Protein AF-A0A8K0KQG8-F1 (afdb_monomer)

Solvent-accessible surface area (backbone atoms only — not comparable to full-atom values): 7311 Å² total; per-residue (Å²): 106,71,71,55,49,72,73,54,78,64,100,44,80,68,47,44,47,34,81,51,83,94,58,44,39,84,64,45,56,73,77,45,51,62,66,57,52,52,52,53,58,73,69,63,74,96,68,76,74,83,41,67,70,57,48,66,75,55,71,54,63,69,56,45,55,54,52,32,52,75,68,75,39,88,83,86,82,89,78,66,69,86,44,89,88,59,57,76,83,70,57,60,87,71,56,96,89,61,85,68,72,51,75,59,91,95,46,73,49,108

Secondary structure (DSSP, 8-state):
-HHHHHHS--SSHHHHT--STTT--TTHHHHS-HHHHHHHHHT---S-TT-HHHHHH-THHHHHHHHHHHTT--------TTSTT--GGGGS-PPTT----EEETTEEE-

Radius of gyration: 18.4 Å; Cα contacts (8 Å, |Δi|>4): 71; chains: 1; bounding box: 34×30×54 Å

Sequence (110 aa):
MLMLMGIIQKPSLRMYFNRKQILETPFFPIVMSEERFALLNKFLHFVDNSDEEFAKRDPKLPDLFQRLVQRRTDAVGTVKITRKGVPNWLKKKLKKGEVVSAKCGKLVAL

Mean predicted aligned error: 10.7 Å

Structure (mmCIF, N/CA/C/O backbone):
data_AF-A0A8K0KQG8-F1
#
_entry.id   AF-A0A8K0KQG8-F1
#
loop_
_atom_site.group_PDB
_atom_site.id
_atom_site.type_symbol
_atom_site.label_atom_id
_atom_site.label_alt_id
_atom_site.label_comp_id
_atom_site.label_asym_id
_atom_site.label_entity_id
_atom_site.label_seq_id
_atom_site.pdbx_PDB_ins_code
_atom_site.Cartn_x
_atom_site.Cartn_y
_atom_site.Cartn_z
_atom_site.occupancy
_atom_site.B_iso_or_equiv
_atom_site.auth_seq_id
_atom_site.auth_comp_id
_atom_site.auth_asym_id
_atom_site.auth_atom_id
_atom_site.pdbx_PDB_model_num
ATOM 1 N N . MET A 1 1 ? -11.238 4.288 1.159 1.00 86.88 1 MET A N 1
ATOM 2 C CA . MET A 1 1 ? -10.601 4.507 2.479 1.00 86.88 1 MET A CA 1
ATOM 3 C C . MET A 1 1 ? -10.181 5.950 2.687 1.00 86.88 1 MET A C 1
ATOM 5 O O . MET A 1 1 ? -10.729 6.552 3.591 1.00 86.88 1 MET A O 1
ATOM 9 N N . LEU A 1 2 ? -9.301 6.524 1.854 1.00 89.69 2 LEU A N 1
ATOM 10 C CA . LEU A 1 2 ? -8.808 7.903 2.031 1.00 89.69 2 LEU A CA 1
ATOM 11 C C . LEU A 1 2 ? -9.930 8.953 2.144 1.00 89.69 2 LEU A C 1
ATOM 13 O O . LEU A 1 2 ? -9.926 9.738 3.082 1.00 89.69 2 LEU A O 1
ATOM 17 N N . MET A 1 3 ? -10.947 8.891 1.276 1.00 91.88 3 MET A N 1
ATOM 18 C CA . MET A 1 3 ? -12.116 9.786 1.357 1.00 91.88 3 MET A CA 1
ATOM 19 C C . MET A 1 3 ? -12.861 9.671 2.696 1.00 91.88 3 MET A C 1
ATOM 21 O O . MET A 1 3 ? -13.240 10.674 3.288 1.00 91.88 3 MET A O 1
ATOM 25 N N . LEU A 1 4 ? -13.028 8.447 3.209 1.00 91.44 4 LEU A N 1
ATOM 26 C CA . LEU A 1 4 ? -13.728 8.205 4.471 1.00 91.44 4 LEU A CA 1
ATOM 27 C C . LEU A 1 4 ? -12.896 8.651 5.682 1.00 91.44 4 LEU A C 1
ATOM 29 O O . LEU A 1 4 ? -13.473 9.132 6.646 1.00 91.44 4 LEU A O 1
ATOM 33 N N . MET A 1 5 ? -11.562 8.543 5.624 1.00 93.19 5 MET A N 1
ATOM 34 C CA . MET A 1 5 ? -10.661 9.114 6.642 1.00 93.19 5 MET A CA 1
ATOM 35 C C . MET A 1 5 ? -10.709 10.648 6.645 1.00 93.19 5 MET A C 1
ATOM 37 O O . MET A 1 5 ? -10.534 11.262 7.687 1.00 93.19 5 MET A O 1
ATOM 41 N N . GLY A 1 6 ? -10.983 11.272 5.494 1.00 92.06 6 GLY A N 1
ATOM 42 C CA . GLY A 1 6 ? -11.217 12.715 5.410 1.00 92.06 6 GLY A CA 1
ATOM 43 C C . GLY A 1 6 ? -12.483 13.164 6.147 1.00 92.06 6 GLY A C 1
ATOM 44 O O . GLY A 1 6 ? -12.494 14.240 6.740 1.00 92.06 6 GLY A O 1
ATOM 45 N N . ILE A 1 7 ? -13.525 12.325 6.144 1.00 94.69 7 ILE A N 1
ATOM 46 C CA . ILE A 1 7 ? -14.802 12.586 6.827 1.00 94.69 7 ILE A CA 1
ATOM 47 C C . ILE A 1 7 ? -14.714 12.214 8.314 1.00 94.69 7 ILE A C 1
ATOM 49 O O . ILE A 1 7 ? -15.101 12.991 9.181 1.00 94.69 7 ILE A O 1
ATOM 53 N N . ILE A 1 8 ? -14.210 11.018 8.617 1.00 91.81 8 ILE A N 1
ATOM 54 C CA . ILE A 1 8 ? -14.103 10.486 9.975 1.00 91.81 8 ILE A CA 1
ATOM 55 C C . ILE A 1 8 ? -12.673 10.695 10.449 1.00 91.81 8 ILE A C 1
ATOM 57 O O . ILE A 1 8 ? -11.820 9.866 10.178 1.00 91.81 8 ILE A O 1
ATOM 61 N N . GLN A 1 9 ? -12.399 11.769 11.178 1.00 93.06 9 GLN A N 1
ATOM 62 C CA . GLN A 1 9 ? -11.044 12.048 11.653 1.00 93.06 9 GLN A CA 1
ATOM 63 C C . GLN A 1 9 ? -10.733 11.256 12.935 1.00 93.06 9 GLN A C 1
ATOM 65 O O . GLN A 1 9 ? -11.442 11.368 13.936 1.00 93.06 9 GLN A O 1
ATOM 70 N N . LYS A 1 10 ? -9.660 10.456 12.927 1.00 92.50 10 LYS A N 1
ATOM 71 C CA . LYS A 1 10 ? -9.121 9.763 14.114 1.00 92.50 10 LYS A CA 1
ATOM 72 C C . LYS A 1 10 ? -7.690 10.239 14.421 1.00 92.50 10 LYS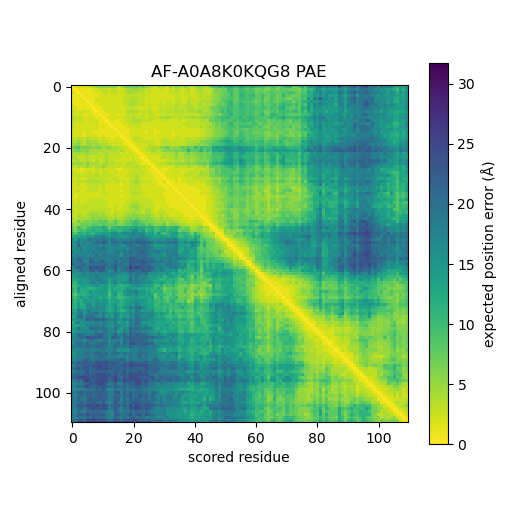 A C 1
ATOM 74 O O . LYS A 1 10 ? -6.929 10.482 13.487 1.00 92.50 10 LYS A O 1
ATOM 79 N N . PRO A 1 11 ? -7.277 10.271 15.706 1.00 92.31 11 PRO A N 1
ATOM 80 C CA . PRO A 1 11 ? -5.957 10.763 16.129 1.00 92.31 11 PRO A CA 1
ATOM 81 C C . PRO A 1 11 ? -4.749 10.041 15.522 1.00 92.31 11 PRO A C 1
ATOM 83 O O . PRO A 1 11 ? -3.657 10.594 15.464 1.00 92.31 11 PRO A O 1
ATOM 86 N N . SER A 1 12 ? -4.905 8.781 15.118 1.00 91.44 12 SER A N 1
ATOM 87 C CA . SER A 1 12 ? -3.826 8.011 14.504 1.00 91.44 12 SER A CA 1
ATOM 88 C C . SER A 1 12 ? -4.370 7.002 13.506 1.00 91.44 12 SER A C 1
ATOM 90 O O . SER A 1 12 ? -5.503 6.532 13.630 1.00 91.44 12 SER A O 1
ATOM 92 N N . LEU A 1 13 ? -3.529 6.614 12.542 1.00 89.75 13 LEU A N 1
ATOM 93 C CA . LEU A 1 13 ? -3.890 5.636 11.517 1.00 89.75 13 LEU A CA 1
ATOM 94 C C . LEU A 1 13 ? -4.368 4.307 12.128 1.00 89.75 13 LEU A C 1
ATOM 96 O O . LEU A 1 13 ? -5.368 3.739 11.694 1.00 89.75 13 LEU A O 1
ATOM 100 N N . ARG A 1 14 ? -3.698 3.854 13.191 1.00 91.25 14 ARG A N 1
ATOM 101 C CA . ARG A 1 14 ? -4.023 2.615 13.907 1.00 91.25 14 ARG A CA 1
ATOM 102 C C . ARG A 1 14 ? -5.448 2.602 14.458 1.00 91.25 14 ARG A C 1
ATOM 104 O O . ARG A 1 14 ? -6.088 1.555 14.510 1.00 91.25 14 ARG A O 1
ATOM 111 N N . MET A 1 15 ? -5.974 3.762 14.856 1.00 93.12 15 MET A N 1
ATOM 112 C CA . MET A 1 15 ? -7.326 3.852 15.410 1.00 93.12 15 MET A CA 1
ATOM 113 C C . MET A 1 15 ? -8.415 3.568 14.377 1.00 93.12 15 MET A C 1
ATOM 115 O O . MET A 1 15 ? -9.472 3.081 14.766 1.00 93.12 15 MET A O 1
ATOM 119 N N . TYR A 1 16 ? -8.154 3.790 13.086 1.00 93.50 16 TYR A N 1
ATOM 120 C CA . TYR A 1 16 ? -9.101 3.430 12.030 1.00 93.50 16 TYR A CA 1
ATOM 121 C C . TYR A 1 16 ? -9.336 1.920 11.947 1.00 93.50 16 TYR A C 1
ATOM 123 O O . TYR A 1 16 ? -10.452 1.490 11.673 1.00 93.50 16 TYR A O 1
ATOM 131 N N . PHE A 1 17 ? -8.308 1.118 12.236 1.00 94.38 17 PHE A N 1
ATOM 132 C CA . PHE A 1 17 ? -8.338 -0.345 12.145 1.00 94.38 17 PHE A CA 1
ATOM 133 C C . PHE A 1 17 ? -8.561 -1.035 13.501 1.00 94.38 17 PHE A C 1
ATOM 135 O O . PHE A 1 17 ? -8.413 -2.254 13.615 1.00 94.38 17 PHE A O 1
ATOM 142 N N . ASN A 1 18 ? -8.910 -0.273 14.541 1.00 91.62 18 ASN A N 1
ATOM 143 C CA . ASN A 1 18 ? -9.160 -0.809 15.872 1.00 91.62 18 ASN A CA 1
ATOM 144 C C . ASN A 1 18 ? -10.470 -1.618 15.901 1.00 91.62 18 ASN A C 1
ATOM 146 O O . ASN A 1 18 ? -11.478 -1.178 15.359 1.00 91.62 18 ASN A O 1
ATOM 150 N N . ARG A 1 19 ? -10.454 -2.781 16.564 1.00 88.88 19 ARG A N 1
ATOM 151 C CA . ARG A 1 19 ? -11.620 -3.672 16.733 1.00 88.88 19 ARG A CA 1
ATOM 152 C C . ARG A 1 19 ? -12.261 -3.593 18.125 1.00 88.88 19 ARG A C 1
ATOM 154 O O . ARG A 1 19 ? -13.179 -4.346 18.422 1.00 88.88 19 ARG A O 1
ATOM 161 N N . LYS A 1 20 ? -11.764 -2.728 19.019 1.00 90.94 20 LYS A N 1
ATOM 162 C CA . LYS A 1 20 ? -12.406 -2.495 20.322 1.00 90.94 20 LYS A CA 1
ATOM 163 C C . LYS A 1 20 ? -13.721 -1.752 20.104 1.00 90.94 20 LYS A C 1
ATOM 165 O O . LYS A 1 20 ? -13.685 -0.651 19.572 1.00 90.94 20 LYS A O 1
ATOM 170 N N . GLN A 1 21 ? -14.827 -2.301 20.601 1.00 84.62 21 GLN A N 1
ATOM 171 C CA . GLN A 1 21 ? -16.199 -1.807 20.402 1.00 84.62 21 GLN A CA 1
ATOM 172 C C . GLN A 1 21 ? -16.364 -0.281 20.561 1.00 84.62 21 GLN A C 1
ATOM 174 O O . GLN A 1 21 ? -17.032 0.352 19.758 1.00 84.62 21 GLN A O 1
ATOM 179 N N . ILE A 1 22 ? -15.711 0.328 21.557 1.00 87.81 22 ILE A N 1
ATOM 180 C CA . ILE A 1 22 ? -15.811 1.776 21.841 1.00 87.81 22 ILE A CA 1
ATOM 181 C C . ILE A 1 22 ? -15.097 2.636 20.780 1.00 87.81 22 ILE A C 1
ATOM 183 O O . ILE A 1 22 ? -15.455 3.785 20.545 1.00 87.81 22 ILE A O 1
ATOM 187 N N . LEU A 1 23 ? -14.045 2.102 20.159 1.00 86.56 23 LEU A N 1
ATOM 188 C CA . LEU A 1 23 ? -13.163 2.834 19.247 1.00 86.56 23 LEU A CA 1
ATOM 189 C C . LEU A 1 23 ? -13.294 2.373 17.797 1.00 86.56 23 LEU A C 1
ATOM 191 O O . LEU A 1 23 ? -12.653 2.975 16.928 1.00 86.56 23 LEU A O 1
ATOM 195 N N . GLU A 1 24 ? -14.082 1.326 17.556 1.00 90.25 24 GLU A N 1
ATOM 196 C CA . GLU A 1 24 ? -14.249 0.711 16.252 1.00 90.25 24 GLU A CA 1
ATOM 197 C C . GLU A 1 24 ? -14.773 1.738 15.255 1.00 90.25 24 GLU A C 1
ATOM 199 O O . GLU A 1 24 ? -15.697 2.511 15.508 1.00 90.25 24 GLU A O 1
ATOM 204 N N . THR A 1 25 ? -14.125 1.754 14.102 1.00 90.75 25 THR A N 1
ATOM 205 C CA . THR A 1 25 ? -14.617 2.443 12.921 1.00 90.75 25 THR A CA 1
ATOM 206 C C . THR A 1 25 ? -14.996 1.340 11.948 1.00 90.75 25 THR A C 1
ATOM 208 O O . THR A 1 25 ? -14.095 0.761 11.327 1.00 90.75 25 THR A O 1
ATOM 211 N N . PRO A 1 26 ? -16.298 1.000 11.848 1.00 85.56 26 PRO A N 1
ATOM 212 C CA . PRO A 1 26 ? -16.768 -0.029 10.932 1.00 85.56 26 PRO A CA 1
ATOM 213 C C . PRO A 1 26 ? -16.252 0.238 9.518 1.00 85.56 26 PRO A C 1
ATOM 215 O O . PRO A 1 26 ? -15.873 1.363 9.192 1.00 85.56 26 PRO A O 1
ATOM 218 N N . PHE A 1 27 ? -16.245 -0.791 8.670 1.00 88.62 27 PHE A N 1
ATOM 219 C CA . PHE A 1 27 ? -15.773 -0.754 7.277 1.00 88.62 27 PHE A CA 1
ATOM 220 C C . PHE A 1 27 ? -14.247 -0.810 7.087 1.00 88.62 27 PHE A C 1
ATOM 222 O O . PHE A 1 27 ? -13.777 -1.592 6.261 1.00 88.62 27 PHE A O 1
ATOM 229 N N . PHE A 1 28 ? -13.446 -0.066 7.856 1.00 90.56 28 PHE A N 1
ATOM 230 C CA . PHE A 1 28 ? -11.986 -0.030 7.666 1.00 90.56 28 PHE A CA 1
ATOM 231 C C . PHE A 1 28 ? -11.306 -1.408 7.789 1.00 90.56 28 PHE A C 1
ATOM 233 O O . PHE A 1 28 ? -10.740 -1.874 6.799 1.00 90.56 28 PHE A O 1
ATOM 240 N N . PRO A 1 29 ? -11.403 -2.121 8.927 1.00 89.62 29 PRO A N 1
ATOM 241 C CA . PRO A 1 29 ? -10.761 -3.427 9.095 1.00 89.62 29 PRO A CA 1
ATOM 242 C C . PRO A 1 29 ? -11.451 -4.570 8.328 1.00 89.62 29 PRO A C 1
ATOM 244 O O . PRO A 1 29 ? -10.967 -5.704 8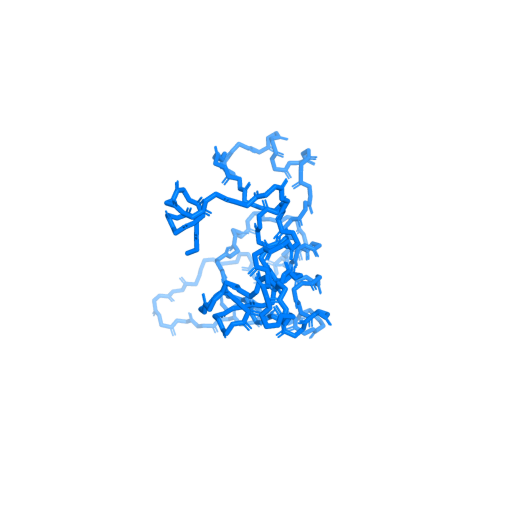.374 1.00 89.62 29 PRO A O 1
ATOM 247 N N . ILE A 1 30 ? -12.583 -4.293 7.668 1.00 90.06 30 ILE A N 1
ATOM 248 C CA . ILE A 1 30 ? -13.311 -5.235 6.804 1.00 90.06 30 ILE A CA 1
ATOM 249 C C . ILE A 1 30 ? -12.754 -5.175 5.378 1.00 90.06 30 ILE A C 1
ATOM 251 O O . ILE A 1 30 ? -12.510 -6.211 4.769 1.00 90.06 30 ILE A O 1
ATOM 255 N N . VAL A 1 31 ? -12.521 -3.970 4.848 1.00 90.56 31 VAL A N 1
ATOM 256 C CA . VAL A 1 31 ? -12.069 -3.784 3.460 1.00 90.56 31 VAL A CA 1
ATOM 257 C C . VAL A 1 31 ? -10.595 -4.170 3.274 1.00 90.56 31 VAL A C 1
ATOM 259 O O . VAL A 1 31 ? -10.244 -4.787 2.269 1.00 90.56 31 VAL A O 1
ATOM 262 N N . MET A 1 32 ? -9.711 -3.815 4.213 1.00 89.19 32 MET A N 1
ATOM 263 C CA . MET A 1 32 ? -8.324 -4.309 4.244 1.00 89.19 32 MET A CA 1
ATOM 264 C C . MET A 1 32 ? -7.697 -4.171 5.634 1.00 89.19 32 MET A C 1
ATOM 266 O O . MET A 1 32 ? -8.187 -3.428 6.476 1.00 89.19 32 MET A O 1
ATOM 270 N N . SER A 1 33 ? -6.594 -4.881 5.881 1.00 89.12 33 SER A N 1
ATOM 271 C CA . SER A 1 33 ? -5.829 -4.745 7.123 1.00 89.12 33 SER A CA 1
ATOM 272 C C . SER A 1 33 ? -5.060 -3.420 7.190 1.00 89.12 33 SER A C 1
ATOM 274 O O . SER A 1 33 ? -4.684 -2.857 6.157 1.00 89.12 33 SER A O 1
ATOM 276 N N . GLU A 1 34 ? -4.759 -2.968 8.413 1.00 90.50 34 GLU A N 1
ATOM 277 C CA . GLU A 1 34 ? -3.887 -1.810 8.673 1.00 90.50 34 GLU A CA 1
ATOM 278 C C . GLU A 1 34 ? -2.550 -1.955 7.945 1.00 90.50 34 GLU A C 1
ATOM 280 O O . GLU A 1 34 ? -2.084 -1.038 7.278 1.00 90.50 34 GLU A O 1
ATOM 285 N N . GLU A 1 35 ? -1.961 -3.147 8.019 1.00 87.19 35 GLU A N 1
ATOM 286 C CA . GLU A 1 35 ? -0.694 -3.456 7.373 1.00 87.19 35 GLU A CA 1
ATOM 287 C C . GLU A 1 35 ? -0.752 -3.313 5.854 1.00 87.19 35 GLU A C 1
ATOM 289 O O . GLU A 1 35 ? 0.170 -2.758 5.257 1.00 87.19 35 GLU A O 1
ATOM 294 N N . ARG A 1 36 ? -1.832 -3.799 5.223 1.00 85.75 36 ARG A N 1
ATOM 295 C CA . ARG A 1 36 ? -2.019 -3.678 3.774 1.00 85.75 36 ARG A CA 1
ATOM 296 C C . ARG A 1 36 ? -2.175 -2.217 3.383 1.00 85.75 36 ARG A C 1
ATOM 298 O O . ARG A 1 36 ? -1.533 -1.781 2.431 1.00 85.75 36 ARG A O 1
ATOM 305 N N . PHE A 1 37 ? -2.974 -1.456 4.127 1.00 89.88 37 PHE A N 1
ATOM 306 C CA . PHE A 1 37 ? -3.131 -0.026 3.887 1.00 89.88 37 PHE A CA 1
ATOM 307 C C . PHE A 1 37 ? -1.803 0.725 4.053 1.00 89.88 37 PHE A C 1
ATOM 309 O O . PHE A 1 37 ? -1.417 1.483 3.168 1.00 89.88 37 PHE A O 1
ATOM 316 N N . ALA A 1 38 ? -1.066 0.477 5.139 1.00 86.25 38 ALA A N 1
ATOM 317 C CA . ALA A 1 38 ? 0.231 1.096 5.395 1.00 86.25 38 ALA A CA 1
ATOM 318 C C . ALA A 1 38 ? 1.252 0.757 4.301 1.00 86.25 38 ALA A C 1
ATOM 320 O O . ALA A 1 38 ? 2.021 1.622 3.884 1.00 86.25 38 ALA A O 1
ATOM 321 N N . LEU A 1 39 ? 1.241 -0.484 3.805 1.00 83.19 39 LEU A N 1
ATOM 322 C CA . LEU A 1 39 ? 2.108 -0.911 2.715 1.00 83.19 39 LEU A CA 1
ATOM 323 C C . LEU A 1 39 ? 1.742 -0.214 1.401 1.00 83.19 39 LEU A C 1
ATOM 325 O O . LEU A 1 39 ? 2.622 0.322 0.744 1.00 83.19 39 LEU A O 1
ATOM 329 N N . LEU A 1 40 ? 0.461 -0.153 1.039 1.00 84.56 40 LEU A N 1
ATOM 330 C CA . LEU A 1 40 ? 0.027 0.575 -0.157 1.00 84.56 40 LEU A CA 1
ATOM 331 C C . LEU A 1 40 ? 0.368 2.067 -0.059 1.00 84.56 40 LEU A C 1
ATOM 333 O O . LEU A 1 40 ? 0.909 2.631 -1.002 1.00 84.56 40 LEU A O 1
ATOM 337 N N . ASN A 1 41 ? 0.126 2.683 1.100 1.00 84.56 41 ASN A N 1
ATOM 338 C CA . ASN A 1 41 ? 0.401 4.098 1.326 1.00 84.56 41 ASN A CA 1
ATOM 339 C C . ASN A 1 41 ? 1.907 4.416 1.305 1.00 84.56 41 ASN A C 1
ATOM 341 O O . ASN A 1 41 ? 2.310 5.433 0.756 1.00 84.56 41 ASN A O 1
ATOM 345 N N . LYS A 1 42 ? 2.761 3.531 1.843 1.00 81.31 42 LYS A N 1
ATOM 346 C CA . LYS A 1 42 ? 4.226 3.706 1.843 1.00 81.31 42 LYS A CA 1
ATOM 347 C C . LYS A 1 42 ? 4.827 3.765 0.435 1.00 81.31 42 LYS A C 1
ATOM 349 O O . LYS A 1 42 ? 5.873 4.381 0.250 1.00 81.31 42 LYS A O 1
ATOM 354 N N . PHE A 1 43 ? 4.212 3.088 -0.528 1.00 74.06 43 PHE A N 1
ATOM 355 C CA . PHE A 1 43 ? 4.706 3.012 -1.904 1.00 74.06 43 PHE A CA 1
ATOM 356 C C . PHE A 1 43 ? 3.816 3.767 -2.900 1.00 74.06 43 PHE A C 1
ATOM 358 O O . PHE A 1 43 ? 4.053 3.699 -4.108 1.00 74.06 43 PHE A O 1
ATOM 365 N N . LEU A 1 44 ? 2.819 4.506 -2.409 1.00 78.75 44 LEU A N 1
ATOM 366 C CA . LEU A 1 44 ? 2.037 5.431 -3.213 1.00 78.75 44 LEU A CA 1
ATOM 367 C C . LEU A 1 44 ? 2.943 6.595 -3.628 1.00 78.75 44 LEU A C 1
ATOM 369 O O . LEU A 1 44 ? 3.438 7.338 -2.785 1.00 78.75 44 LEU A O 1
ATOM 373 N N . HIS A 1 45 ? 3.178 6.737 -4.927 1.00 74.38 45 HIS A N 1
ATOM 374 C CA . HIS A 1 45 ? 3.999 7.800 -5.493 1.00 74.38 45 HIS A CA 1
ATOM 375 C C . HIS A 1 45 ? 3.255 8.438 -6.664 1.00 74.38 45 HIS A C 1
ATOM 377 O O . HIS A 1 45 ? 2.680 7.742 -7.497 1.00 74.38 45 HIS A O 1
ATOM 383 N N . PHE A 1 46 ? 3.280 9.767 -6.7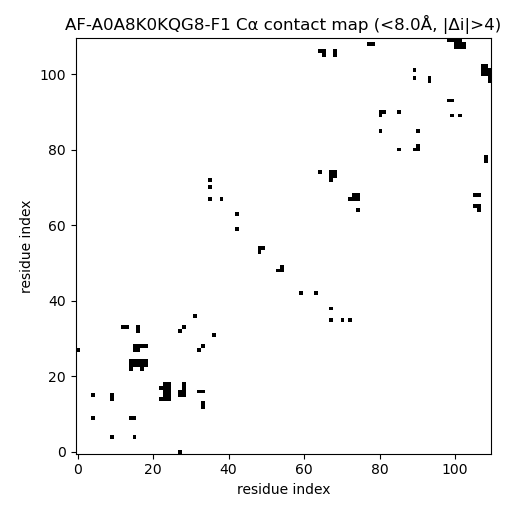17 1.00 70.62 46 PHE A N 1
ATOM 384 C CA . PHE A 1 46 ? 2.750 10.570 -7.819 1.00 70.62 46 PHE A CA 1
ATOM 385 C C . PHE A 1 46 ? 3.927 11.176 -8.583 1.00 70.62 46 PHE A C 1
ATOM 387 O O . PHE A 1 46 ? 4.129 12.386 -8.590 1.00 70.62 46 PHE A O 1
ATOM 394 N N . VAL A 1 47 ? 4.772 10.306 -9.133 1.00 66.50 47 VAL A N 1
ATOM 395 C CA . VAL A 1 47 ? 5.977 10.687 -9.879 1.00 66.50 47 VAL A CA 1
ATOM 396 C C . VAL A 1 47 ? 5.981 9.933 -11.199 1.00 66.50 47 VAL A C 1
ATOM 398 O O . VAL A 1 47 ? 5.593 8.762 -11.248 1.00 66.50 47 VAL A O 1
ATOM 401 N N . ASP A 1 48 ? 6.413 10.604 -12.265 1.00 64.50 48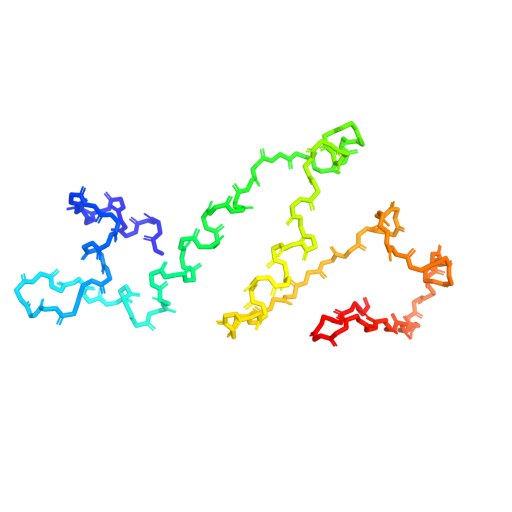 ASP A N 1
ATOM 402 C CA . ASP A 1 48 ? 6.609 9.961 -13.556 1.00 64.50 48 ASP A CA 1
ATOM 403 C C . ASP A 1 48 ? 7.841 9.047 -13.508 1.00 64.50 48 ASP A C 1
ATOM 405 O O . ASP A 1 48 ? 8.986 9.487 -13.432 1.00 64.50 48 ASP A O 1
ATOM 409 N N . ASN A 1 49 ? 7.593 7.740 -13.574 1.00 62.16 49 ASN A N 1
ATOM 410 C CA . ASN A 1 49 ? 8.637 6.717 -13.613 1.00 62.16 49 ASN A CA 1
ATOM 411 C C . ASN A 1 49 ? 9.320 6.602 -14.990 1.00 62.16 49 ASN A C 1
ATOM 413 O O . ASN A 1 49 ? 10.117 5.683 -15.211 1.00 62.16 49 ASN A O 1
ATOM 417 N N . SER A 1 50 ? 8.974 7.473 -15.939 1.00 61.00 50 SER A N 1
ATOM 418 C CA . SER A 1 50 ? 9.659 7.604 -17.226 1.00 61.00 50 SER A CA 1
ATOM 419 C C . SER A 1 50 ? 11.008 8.305 -17.096 1.00 61.00 50 SER A C 1
ATOM 421 O O . SER A 1 50 ? 11.852 8.120 -17.971 1.00 61.00 50 SER A O 1
ATOM 423 N N . ASP A 1 51 ? 11.229 9.036 -16.000 1.00 66.81 51 ASP A N 1
ATOM 424 C CA . ASP A 1 51 ? 12.521 9.623 -15.665 1.00 66.81 51 ASP A CA 1
ATOM 425 C C . ASP A 1 51 ? 13.504 8.531 -15.201 1.00 66.81 51 ASP A C 1
ATOM 427 O O . ASP A 1 51 ? 13.410 7.961 -14.105 1.00 66.81 51 ASP A O 1
ATOM 431 N N . GLU A 1 52 ? 14.454 8.205 -16.078 1.00 60.81 52 GLU A N 1
ATOM 432 C CA . GLU A 1 52 ? 15.447 7.158 -15.846 1.00 60.81 52 GLU A CA 1
ATOM 433 C C . GLU A 1 52 ? 16.445 7.494 -14.727 1.00 60.81 52 GLU A C 1
ATOM 435 O O . GLU A 1 52 ? 17.011 6.567 -14.135 1.00 60.81 52 GLU A O 1
ATOM 440 N N . GLU A 1 53 ? 16.662 8.774 -14.396 1.00 62.50 53 GLU A N 1
ATOM 441 C CA . GLU A 1 53 ? 17.456 9.144 -13.218 1.00 62.50 53 GLU A CA 1
ATOM 442 C C . GLU A 1 53 ? 16.702 8.795 -11.935 1.00 62.50 53 GLU A C 1
ATOM 444 O O . GLU A 1 53 ? 17.275 8.213 -11.005 1.00 62.50 53 GLU A O 1
ATOM 449 N N . PHE A 1 54 ? 15.404 9.096 -11.892 1.00 59.53 54 PHE A N 1
ATOM 450 C CA . PHE A 1 54 ? 14.578 8.838 -10.716 1.00 59.53 54 PHE A CA 1
ATOM 451 C C . PHE A 1 54 ? 14.380 7.334 -10.480 1.00 59.53 54 PHE A C 1
ATOM 453 O O . PHE A 1 54 ? 14.541 6.844 -9.359 1.00 59.53 54 PHE A O 1
ATOM 460 N N . ALA A 1 55 ? 14.147 6.567 -11.549 1.00 56.88 55 ALA A N 1
ATOM 461 C CA . ALA A 1 55 ? 13.999 5.112 -11.485 1.00 56.88 55 ALA A CA 1
ATOM 462 C C . ALA A 1 55 ? 15.268 4.383 -10.994 1.00 56.88 55 ALA A C 1
ATOM 464 O O . ALA A 1 55 ? 15.176 3.283 -10.439 1.00 56.88 55 ALA A O 1
ATOM 465 N N . LYS A 1 56 ? 16.456 4.977 -11.182 1.00 58.41 56 LYS A N 1
ATOM 466 C CA . LYS A 1 56 ? 17.717 4.467 -10.615 1.00 58.41 56 LYS A CA 1
ATOM 467 C C . LYS A 1 56 ? 17.851 4.779 -9.124 1.00 58.41 56 LYS A C 1
ATOM 469 O O . LYS A 1 56 ? 18.402 3.956 -8.394 1.00 58.41 56 LYS A O 1
ATOM 474 N N . ARG A 1 57 ? 17.357 5.940 -8.678 1.00 57.88 57 ARG A N 1
ATOM 475 C CA . ARG A 1 57 ? 17.404 6.379 -7.272 1.00 57.88 57 ARG A CA 1
ATOM 476 C C . ARG A 1 57 ? 16.389 5.656 -6.389 1.00 57.88 57 ARG A C 1
ATOM 478 O O . ARG A 1 57 ? 16.665 5.478 -5.205 1.00 57.88 57 ARG A O 1
ATOM 485 N N . ASP A 1 58 ? 15.264 5.200 -6.948 1.00 57.75 58 ASP A N 1
ATOM 486 C CA . ASP A 1 58 ? 14.225 4.500 -6.185 1.00 57.75 58 ASP A CA 1
ATOM 487 C C . ASP A 1 58 ? 13.981 3.039 -6.642 1.00 57.75 58 ASP A C 1
ATOM 489 O O . ASP A 1 58 ? 13.012 2.734 -7.346 1.00 57.75 58 ASP A O 1
ATOM 493 N N . PRO A 1 59 ? 14.825 2.073 -6.223 1.00 56.84 59 PRO A N 1
ATOM 494 C CA . PRO A 1 59 ? 14.705 0.659 -6.595 1.00 56.84 59 PRO A CA 1
ATOM 495 C C . PRO A 1 59 ? 13.555 -0.080 -5.880 1.00 56.84 59 PRO A C 1
ATOM 497 O O . PRO A 1 59 ? 13.524 -1.309 -5.868 1.00 56.84 59 PRO A O 1
ATOM 500 N N . LYS A 1 60 ? 12.603 0.632 -5.269 1.00 61.97 60 LYS A N 1
ATOM 501 C CA . LYS A 1 60 ? 11.608 0.081 -4.336 1.00 61.97 60 LYS A CA 1
ATOM 502 C C . LYS A 1 60 ? 10.545 -0.834 -4.945 1.00 61.97 60 LYS A C 1
ATOM 504 O O . LYS A 1 60 ? 9.905 -1.564 -4.197 1.00 61.97 60 LYS A O 1
ATOM 509 N N . LEU A 1 61 ? 10.313 -0.832 -6.260 1.00 62.03 61 LEU A N 1
ATOM 510 C CA . LEU A 1 61 ? 9.149 -1.540 -6.820 1.00 62.03 61 LEU A CA 1
ATOM 511 C C . LEU A 1 61 ? 9.276 -3.082 -6.830 1.00 62.03 61 LEU A C 1
ATOM 513 O O . LEU A 1 61 ? 8.296 -3.737 -6.491 1.00 62.03 61 LEU A O 1
ATOM 517 N N . PRO A 1 62 ? 10.424 -3.712 -7.160 1.00 63.47 62 PRO A N 1
ATOM 518 C CA . PRO A 1 62 ? 10.584 -5.158 -6.971 1.00 63.47 62 PRO A CA 1
ATOM 519 C C . PRO A 1 62 ? 10.495 -5.567 -5.491 1.00 63.47 62 PRO A C 1
ATOM 521 O O . PRO A 1 62 ? 9.843 -6.558 -5.169 1.00 63.47 62 PRO A O 1
ATOM 524 N N . ASP A 1 63 ? 11.070 -4.757 -4.592 1.00 67.88 63 ASP A N 1
ATOM 525 C CA . ASP A 1 63 ? 10.991 -4.967 -3.139 1.00 67.88 63 ASP A CA 1
ATOM 526 C C . ASP A 1 63 ? 9.541 -4.844 -2.628 1.00 67.88 63 ASP A C 1
ATOM 528 O O . ASP A 1 63 ? 9.101 -5.630 -1.790 1.00 67.88 63 ASP A O 1
ATOM 532 N N . LEU A 1 64 ? 8.746 -3.924 -3.191 1.00 69.81 64 LEU A N 1
ATOM 533 C CA . LEU A 1 64 ? 7.314 -3.790 -2.912 1.00 69.81 64 LEU A CA 1
ATOM 534 C C . LEU A 1 64 ? 6.551 -5.069 -3.246 1.00 69.81 64 LEU A C 1
ATOM 536 O O . LEU A 1 64 ? 5.840 -5.603 -2.398 1.00 69.81 64 LEU A O 1
ATOM 540 N N . PHE A 1 65 ? 6.690 -5.560 -4.476 1.00 69.12 65 PHE A N 1
ATOM 541 C CA . PHE A 1 65 ? 5.987 -6.756 -4.931 1.00 69.12 65 PHE A CA 1
ATOM 542 C C . PHE A 1 65 ? 6.359 -7.979 -4.081 1.00 69.12 65 PHE A C 1
ATOM 544 O O . PHE A 1 65 ? 5.483 -8.745 -3.678 1.00 69.12 65 PHE A O 1
ATOM 551 N N . GLN A 1 66 ? 7.634 -8.117 -3.710 1.00 71.19 66 GLN A N 1
ATOM 552 C CA . GLN A 1 66 ? 8.082 -9.178 -2.811 1.00 71.19 66 GLN A CA 1
ATOM 553 C C . GLN A 1 66 ? 7.481 -9.043 -1.399 1.00 71.19 66 GLN A C 1
ATOM 555 O O . GLN A 1 66 ? 7.010 -10.038 -0.840 1.00 71.19 66 GLN A O 1
ATOM 560 N N . ARG A 1 67 ? 7.424 -7.827 -0.837 1.00 72.56 67 ARG A N 1
ATOM 561 C CA . ARG A 1 67 ? 6.790 -7.559 0.470 1.00 72.56 67 ARG A CA 1
ATOM 562 C C . ARG A 1 67 ? 5.276 -7.785 0.455 1.00 72.56 67 ARG A C 1
ATOM 564 O O . ARG A 1 67 ? 4.742 -8.311 1.430 1.00 72.56 67 ARG A O 1
ATOM 571 N N . LEU A 1 68 ? 4.586 -7.416 -0.628 1.00 74.88 68 LEU A N 1
ATOM 572 C CA . LEU A 1 68 ? 3.147 -7.655 -0.809 1.00 74.88 68 LEU A CA 1
ATOM 573 C C . LEU A 1 68 ? 2.852 -9.157 -0.791 1.00 74.88 68 LEU A C 1
ATOM 575 O O . LEU A 1 68 ? 2.040 -9.626 0.007 1.00 74.88 68 LEU A O 1
ATOM 579 N N . VAL A 1 69 ? 3.610 -9.921 -1.575 1.00 75.44 69 VAL A N 1
ATOM 580 C CA . VAL A 1 69 ? 3.526 -11.383 -1.634 1.00 75.44 69 VAL A CA 1
ATOM 581 C C . VAL A 1 69 ? 3.810 -12.047 -0.282 1.00 75.44 69 VAL A C 1
ATOM 583 O O . VAL A 1 69 ? 3.104 -12.980 0.106 1.00 75.44 69 VAL A O 1
ATOM 586 N N . GLN A 1 70 ? 4.827 -11.586 0.458 1.00 78.75 70 GLN A N 1
ATOM 587 C CA . GLN A 1 70 ? 5.123 -12.097 1.806 1.00 78.75 70 GLN A CA 1
ATOM 588 C C . GLN A 1 70 ? 3.940 -11.904 2.765 1.00 78.75 70 GLN A C 1
ATOM 590 O O . GLN A 1 70 ? 3.694 -12.757 3.614 1.00 78.75 70 GLN A O 1
ATOM 595 N N . ARG A 1 71 ? 3.173 -10.822 2.593 1.00 75.25 71 ARG A N 1
ATOM 596 C CA . ARG A 1 71 ?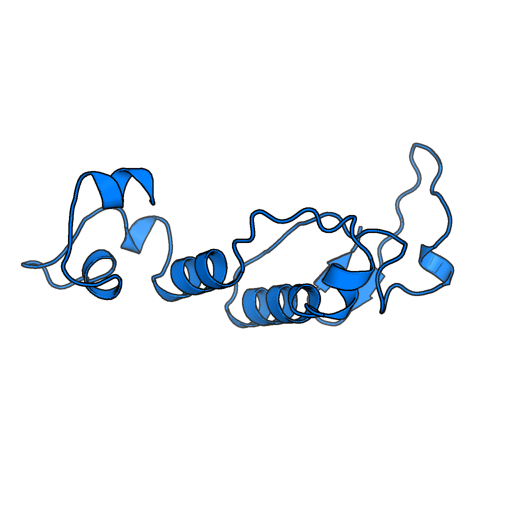 1.996 -10.492 3.410 1.00 75.25 71 ARG A CA 1
ATOM 597 C C . ARG A 1 71 ? 0.673 -10.963 2.801 1.00 75.25 71 ARG A C 1
ATOM 599 O O . ARG A 1 71 ? -0.375 -10.420 3.142 1.00 75.25 71 ARG A O 1
ATOM 606 N N . ARG A 1 72 ? 0.708 -11.958 1.900 1.00 71.94 72 ARG A N 1
ATOM 607 C CA . ARG A 1 72 ? -0.478 -12.515 1.211 1.00 71.94 72 ARG A CA 1
ATOM 608 C C . ARG A 1 72 ? -1.341 -11.441 0.535 1.00 71.94 72 ARG A C 1
ATOM 610 O O . ARG A 1 72 ? -2.563 -11.534 0.515 1.00 71.94 72 ARG A O 1
ATOM 617 N N . THR A 1 73 ? -0.704 -10.392 0.029 1.00 71.00 73 THR A N 1
ATOM 618 C CA . THR A 1 73 ? -1.361 -9.390 -0.803 1.00 71.00 73 THR A CA 1
ATOM 619 C C . THR A 1 73 ? -0.984 -9.670 -2.243 1.00 71.00 73 THR A C 1
ATOM 621 O O . THR A 1 73 ? 0.162 -9.457 -2.640 1.00 71.00 73 THR A O 1
ATOM 624 N N . ASP A 1 74 ? -1.949 -10.156 -3.014 1.00 68.81 74 ASP A N 1
ATOM 625 C CA . ASP A 1 74 ? -1.764 -10.331 -4.446 1.00 68.81 74 ASP A CA 1
ATOM 626 C C . ASP A 1 74 ? -1.650 -8.961 -5.116 1.00 68.81 74 ASP A C 1
ATOM 628 O O . ASP A 1 74 ? -2.338 -7.999 -4.756 1.00 68.81 74 ASP A O 1
ATOM 632 N N . ALA A 1 75 ? -0.736 -8.863 -6.074 1.00 66.19 75 ALA A N 1
ATOM 633 C CA . ALA A 1 75 ? -0.479 -7.646 -6.816 1.00 66.19 75 ALA A CA 1
ATOM 634 C C . ALA A 1 75 ? -0.264 -7.996 -8.285 1.00 66.19 75 ALA A C 1
ATOM 636 O O . ALA A 1 75 ? 0.500 -8.902 -8.615 1.00 66.19 75 ALA A O 1
ATOM 637 N N . VAL A 1 76 ? -0.932 -7.249 -9.156 1.00 69.31 76 VAL A N 1
ATOM 638 C CA . VAL A 1 76 ? -0.789 -7.330 -10.609 1.00 69.31 76 VAL A CA 1
ATOM 639 C C . VAL A 1 76 ? -0.373 -5.960 -11.120 1.00 69.31 76 VAL A C 1
ATOM 641 O O . VAL A 1 76 ? -0.793 -4.934 -10.585 1.00 69.31 76 VAL A O 1
ATOM 644 N N . GLY A 1 77 ? 0.490 -5.926 -12.126 1.00 68.44 77 GLY A N 1
ATOM 645 C CA . GLY A 1 77 ? 0.971 -4.672 -12.683 1.00 68.44 77 GLY A CA 1
ATOM 646 C C . GLY A 1 77 ? 1.776 -4.886 -13.950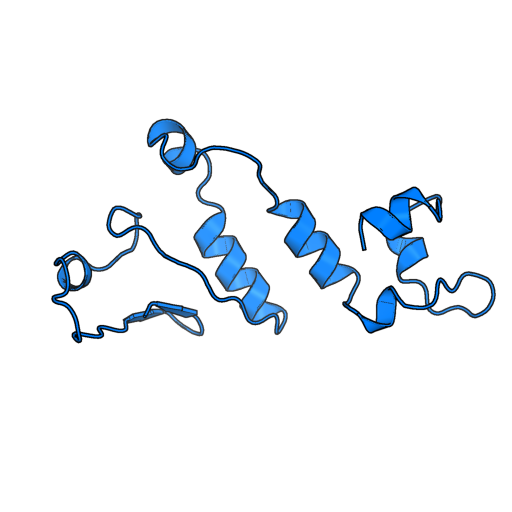 1.00 68.44 77 GLY A C 1
ATOM 647 O O . GLY A 1 77 ? 2.216 -5.992 -14.251 1.00 68.44 77 GLY A O 1
ATOM 648 N N . THR A 1 78 ? 1.974 -3.805 -14.692 1.00 69.38 78 THR A N 1
ATOM 649 C CA . THR A 1 78 ? 2.771 -3.804 -15.917 1.00 69.38 78 THR A CA 1
ATOM 650 C C . THR A 1 78 ? 4.238 -3.546 -15.592 1.00 69.38 78 THR A C 1
ATOM 652 O O . THR A 1 78 ? 4.565 -2.612 -14.854 1.00 69.38 78 THR A O 1
ATOM 655 N N . VAL A 1 79 ? 5.141 -4.337 -16.169 1.00 70.50 79 VAL A N 1
ATOM 656 C CA . VAL A 1 79 ? 6.589 -4.130 -16.043 1.00 70.50 79 VAL A CA 1
ATOM 657 C C . VAL A 1 79 ? 7.122 -3.540 -17.343 1.00 70.50 79 VAL A C 1
ATOM 659 O O . VAL A 1 79 ? 6.941 -4.111 -18.414 1.00 70.50 79 VAL A O 1
ATOM 662 N N . LYS A 1 80 ? 7.814 -2.398 -17.260 1.00 72.31 80 LYS A N 1
ATOM 663 C CA . LYS A 1 80 ? 8.510 -1.824 -18.418 1.00 72.31 80 LYS A CA 1
ATOM 664 C C . LYS A 1 80 ? 9.672 -2.738 -18.806 1.00 72.31 80 LYS A C 1
ATOM 666 O O . LYS A 1 80 ? 10.468 -3.139 -17.961 1.00 72.31 80 LYS A O 1
ATOM 671 N N . ILE A 1 81 ? 9.806 -3.021 -20.095 1.00 75.25 81 ILE A N 1
ATOM 672 C CA . ILE A 1 81 ? 10.812 -3.950 -20.628 1.00 75.25 81 ILE A CA 1
ATOM 673 C C . ILE A 1 81 ? 12.262 -3.504 -20.355 1.00 75.25 81 ILE A C 1
ATOM 675 O O . ILE A 1 81 ? 13.183 -4.317 -20.286 1.00 75.25 81 ILE A O 1
ATOM 679 N N . THR A 1 82 ? 12.457 -2.198 -20.150 1.00 72.56 82 THR A N 1
ATOM 680 C CA . THR A 1 82 ? 13.746 -1.566 -19.840 1.00 72.56 82 THR A CA 1
ATOM 681 C C . THR A 1 82 ? 14.144 -1.687 -18.368 1.00 72.56 82 THR A C 1
ATOM 683 O O . THR A 1 82 ? 15.225 -1.243 -17.983 1.00 72.56 82 THR A O 1
ATOM 686 N N . ARG A 1 83 ? 13.304 -2.288 -17.515 1.00 70.06 83 ARG A N 1
ATOM 687 C CA . ARG A 1 83 ? 13.566 -2.346 -16.077 1.00 70.06 83 ARG A CA 1
ATOM 688 C C . ARG A 1 83 ? 14.731 -3.286 -15.734 1.00 70.06 83 ARG A C 1
ATOM 690 O O . ARG A 1 83 ? 14.865 -4.379 -16.287 1.00 70.06 83 ARG A O 1
ATOM 697 N N . LYS A 1 84 ? 15.549 -2.889 -14.751 1.00 69.38 84 LYS A N 1
ATOM 698 C CA . LYS A 1 84 ? 16.630 -3.718 -14.191 1.00 69.38 84 LYS A CA 1
ATOM 699 C C . LYS A 1 84 ? 16.066 -5.041 -13.650 1.00 69.38 84 LYS A C 1
ATOM 701 O O . LYS A 1 84 ? 15.066 -5.036 -12.937 1.00 69.38 84 LYS A O 1
ATOM 706 N N . GLY A 1 85 ? 16.713 -6.156 -13.992 1.00 70.75 85 GLY A N 1
ATOM 707 C CA . GLY A 1 85 ? 16.296 -7.508 -13.595 1.00 70.75 85 GLY A CA 1
ATOM 708 C C . GLY A 1 85 ? 15.348 -8.212 -14.573 1.00 70.75 85 GLY A C 1
ATOM 709 O O . GLY A 1 85 ? 15.114 -9.405 -14.411 1.00 70.75 85 GLY A O 1
ATOM 710 N N . VAL A 1 86 ? 14.845 -7.525 -15.610 1.00 75.69 86 VAL A N 1
ATOM 711 C CA . VAL A 1 86 ? 14.092 -8.177 -16.694 1.00 75.69 86 VAL A CA 1
ATOM 712 C C . VAL A 1 86 ? 15.052 -9.028 -17.535 1.00 75.69 86 VAL A C 1
ATOM 714 O O . VAL A 1 86 ? 16.039 -8.483 -18.050 1.00 75.69 86 VAL A O 1
ATOM 717 N N . PRO A 1 87 ? 14.792 -10.340 -17.703 1.00 78.31 87 PRO A N 1
ATOM 718 C CA . PRO A 1 87 ? 15.650 -11.204 -18.502 1.00 78.31 87 PRO A CA 1
ATOM 719 C C . PRO A 1 87 ? 15.747 -10.727 -19.952 1.00 78.31 87 PRO A C 1
ATOM 721 O O . PRO A 1 87 ? 14.746 -10.342 -20.552 1.00 78.31 87 PRO A O 1
ATOM 724 N N . ASN A 1 88 ? 16.938 -10.797 -20.552 1.00 79.56 8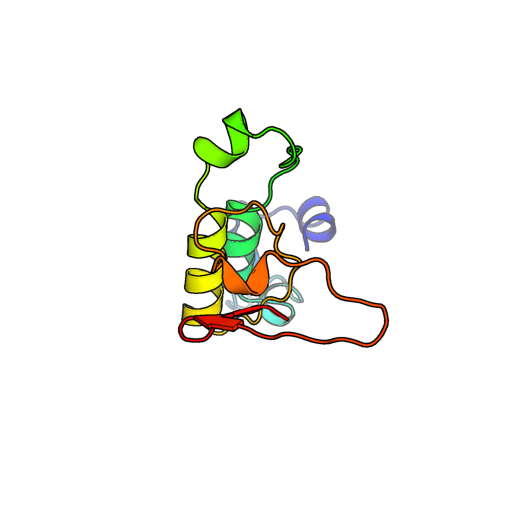8 ASN A N 1
ATOM 725 C CA . ASN A 1 88 ? 17.156 -10.311 -21.921 1.00 79.56 88 ASN A CA 1
ATOM 726 C C . ASN A 1 88 ? 16.270 -11.014 -22.963 1.00 79.56 88 ASN A C 1
ATOM 728 O O . ASN A 1 88 ? 15.888 -10.397 -23.952 1.00 79.56 88 ASN A O 1
ATOM 732 N N . TRP A 1 89 ? 15.893 -12.272 -22.725 1.00 79.25 89 TRP A N 1
ATOM 733 C CA . TRP A 1 89 ? 14.989 -13.014 -23.605 1.00 79.25 89 TRP A CA 1
ATOM 734 C C . TRP A 1 89 ? 13.556 -12.454 -23.609 1.00 79.25 89 TRP A C 1
ATOM 736 O O . TRP A 1 89 ? 12.889 -12.534 -24.637 1.00 79.25 89 TRP A O 1
ATOM 746 N N . LEU A 1 90 ? 13.119 -11.814 -22.516 1.00 77.25 90 LEU A N 1
ATOM 747 C CA . LEU A 1 90 ? 11.815 -11.150 -22.404 1.00 77.25 90 LEU A CA 1
ATOM 748 C C . LEU A 1 90 ? 11.825 -9.746 -23.032 1.00 77.25 90 LEU A C 1
ATOM 750 O O . LEU A 1 90 ? 10.780 -9.121 -23.151 1.00 77.25 90 LEU A O 1
ATOM 754 N N . LYS A 1 91 ? 12.990 -9.235 -23.466 1.00 78.00 91 LYS A N 1
ATOM 755 C CA . LYS A 1 91 ? 13.113 -7.877 -24.022 1.00 78.00 91 LYS A CA 1
ATOM 756 C C . LYS A 1 91 ? 12.678 -7.721 -25.482 1.00 78.00 91 LYS A C 1
ATOM 758 O O . LYS A 1 91 ? 12.854 -6.656 -26.070 1.00 78.00 91 LYS A O 1
ATOM 763 N N . LYS A 1 92 ? 12.104 -8.765 -26.077 1.00 81.50 92 LYS A N 1
ATOM 764 C CA . LYS A 1 92 ? 11.588 -8.733 -27.449 1.00 81.50 92 LYS A CA 1
ATOM 765 C C . LYS A 1 92 ? 10.146 -8.223 -27.457 1.00 81.50 92 LYS A C 1
ATOM 767 O O . LYS A 1 92 ? 9.346 -8.602 -26.610 1.00 81.50 92 LYS A O 1
ATOM 772 N N . LYS A 1 93 ? 9.811 -7.367 -28.426 1.00 79.00 93 LYS A N 1
ATOM 773 C CA . LYS A 1 93 ? 8.440 -6.876 -28.612 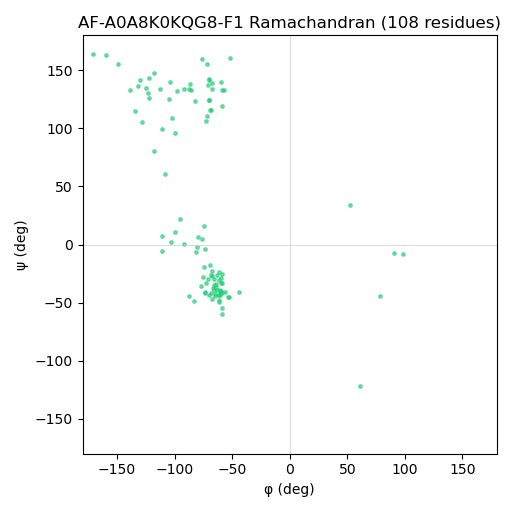1.00 79.00 93 LYS A CA 1
ATOM 774 C C . LYS A 1 93 ? 7.561 -8.030 -29.102 1.00 79.00 93 LYS A C 1
ATOM 776 O O . LYS A 1 93 ? 7.799 -8.548 -30.190 1.00 79.00 93 LYS A O 1
ATOM 781 N N . LEU A 1 94 ? 6.580 -8.417 -28.293 1.00 80.81 94 LEU A N 1
ATOM 782 C CA . LEU A 1 94 ? 5.622 -9.473 -28.621 1.00 80.81 94 LEU A CA 1
ATOM 783 C C . LEU A 1 94 ? 4.666 -9.011 -29.725 1.00 80.81 94 LEU A C 1
ATOM 785 O O . LEU A 1 94 ? 4.264 -7.841 -29.765 1.00 80.81 94 LEU A O 1
ATOM 789 N N . LYS A 1 95 ? 4.305 -9.923 -30.630 1.00 87.56 95 LYS A N 1
ATOM 790 C CA . LYS A 1 95 ? 3.251 -9.688 -31.622 1.00 87.56 95 LYS A CA 1
ATOM 791 C C . LYS A 1 95 ? 1.878 -9.802 -30.961 1.00 87.56 95 LYS A C 1
ATOM 793 O O . LYS A 1 95 ? 1.709 -10.405 -29.905 1.00 87.56 95 LYS A O 1
ATOM 798 N N . LYS A 1 96 ? 0.860 -9.224 -31.601 1.00 83.44 96 LYS A N 1
ATOM 799 C CA . LYS A 1 96 ? -0.528 -9.318 -31.132 1.00 83.44 96 LYS A CA 1
ATOM 800 C C . LYS A 1 96 ? -0.948 -10.795 -31.062 1.00 83.44 96 LYS A C 1
ATOM 802 O O . LYS A 1 96 ? -0.950 -11.466 -32.087 1.00 83.44 96 LYS A O 1
ATOM 807 N N . GLY A 1 97 ? -1.299 -11.270 -29.866 1.00 83.06 97 GLY A N 1
ATOM 808 C CA . GLY A 1 97 ? -1.679 -12.665 -29.603 1.00 83.06 97 GLY A CA 1
ATOM 809 C C . GLY A 1 97 ? -0.561 -13.541 -29.021 1.00 83.06 97 GLY A C 1
ATOM 810 O O . GLY A 1 97 ? -0.845 -14.651 -28.586 1.00 83.06 97 GLY A O 1
ATOM 811 N N . GLU A 1 98 ? 0.681 -13.053 -28.960 1.00 81.06 98 GLU A N 1
ATOM 812 C CA . GLU A 1 98 ? 1.777 -13.740 -28.269 1.00 81.06 98 GLU A CA 1
ATOM 813 C C . GLU A 1 98 ? 1.777 -13.373 -26.777 1.00 81.06 98 GLU A C 1
ATOM 815 O O . GLU A 1 98 ? 1.679 -12.200 -26.416 1.00 81.06 98 GLU A O 1
ATOM 820 N N . VAL A 1 99 ? 1.904 -14.382 -25.910 1.00 78.81 99 VAL A N 1
ATOM 821 C CA . VAL A 1 99 ? 1.989 -14.225 -24.450 1.00 78.81 99 VAL A CA 1
ATOM 822 C C . VAL A 1 99 ? 3.279 -14.873 -23.975 1.00 78.81 99 VAL A C 1
ATOM 824 O O . VAL A 1 99 ? 3.563 -16.019 -24.328 1.00 78.81 99 VAL A O 1
ATOM 827 N N . VAL A 1 100 ? 4.066 -14.154 -23.175 1.00 76.06 100 VAL A N 1
ATOM 828 C CA . VAL A 1 100 ? 5.329 -14.666 -22.642 1.00 76.06 100 VAL A CA 1
ATOM 829 C C . VAL A 1 100 ? 5.421 -14.338 -21.164 1.00 76.06 100 VAL A C 1
ATOM 831 O O . VAL A 1 100 ? 5.541 -13.184 -20.778 1.00 76.06 100 VAL A O 1
ATOM 834 N N . SER A 1 101 ? 5.432 -15.381 -20.336 1.00 77.06 101 SER A N 1
ATOM 835 C CA . SER A 1 101 ? 5.495 -15.236 -18.887 1.00 77.06 101 SER A CA 1
ATOM 836 C C . SER A 1 101 ? 6.878 -15.548 -18.325 1.00 77.06 101 SER A C 1
ATOM 838 O O . SER A 1 101 ? 7.485 -16.553 -18.698 1.00 77.06 101 SER A O 1
ATOM 840 N N . ALA A 1 102 ? 7.337 -14.764 -17.352 1.00 72.50 102 ALA A N 1
ATOM 841 C CA . ALA A 1 102 ? 8.527 -15.051 -16.556 1.00 72.50 102 ALA A CA 1
ATOM 842 C C . ALA A 1 102 ? 8.183 -15.048 -15.061 1.00 72.50 102 ALA A C 1
ATOM 844 O O . ALA A 1 102 ? 7.510 -14.144 -14.569 1.00 72.50 102 ALA A O 1
ATOM 845 N N . LYS A 1 103 ? 8.670 -16.045 -14.315 1.00 72.81 103 LYS A N 1
ATOM 846 C CA . LYS A 1 103 ? 8.428 -16.179 -12.872 1.00 72.81 103 LYS A CA 1
ATOM 847 C C . LYS A 1 103 ? 9.719 -15.979 -12.083 1.00 72.81 103 LYS A C 1
ATOM 849 O O . LYS A 1 103 ? 10.740 -16.582 -12.395 1.00 72.81 103 LYS A O 1
ATOM 854 N N . CYS A 1 104 ? 9.649 -15.175 -11.026 1.00 61.97 104 CYS A N 1
ATOM 855 C CA . CYS A 1 104 ? 10.706 -15.016 -10.032 1.00 61.97 104 CYS A CA 1
ATOM 856 C C . CYS A 1 104 ? 10.102 -15.223 -8.636 1.00 61.97 104 CYS A C 1
ATOM 858 O O . CYS A 1 104 ? 9.342 -14.392 -8.135 1.00 61.97 104 CYS A O 1
ATOM 860 N N . GLY A 1 105 ? 10.376 -16.372 -8.012 1.00 72.06 105 GLY A N 1
ATOM 861 C CA . GLY A 1 105 ? 9.738 -16.753 -6.749 1.00 72.06 105 GLY A CA 1
ATOM 862 C C . GLY A 1 105 ? 8.215 -16.867 -6.888 1.00 72.06 105 GLY A C 1
ATOM 863 O O . GLY A 1 105 ? 7.720 -17.648 -7.693 1.00 72.06 105 GLY A O 1
ATOM 864 N N . LYS A 1 106 ? 7.459 -16.094 -6.102 1.00 65.62 106 LYS A N 1
ATOM 865 C CA . LYS A 1 106 ? 5.986 -16.002 -6.177 1.00 65.62 106 LYS A CA 1
ATOM 866 C C . LYS A 1 106 ? 5.490 -14.872 -7.098 1.00 65.62 106 LYS A C 1
ATOM 868 O O . LYS A 1 106 ? 4.286 -14.696 -7.234 1.00 65.62 106 LYS A O 1
ATOM 873 N N . LEU A 1 107 ? 6.397 -14.116 -7.715 1.00 62.53 107 LEU A N 1
ATOM 874 C CA . LEU A 1 107 ? 6.065 -13.051 -8.658 1.00 62.53 107 LEU A CA 1
ATOM 875 C C . LEU A 1 107 ? 6.047 -13.601 -10.079 1.00 62.53 107 LEU A C 1
ATOM 877 O O . LEU A 1 107 ? 6.971 -14.308 -10.484 1.00 62.53 107 LEU A O 1
ATOM 881 N N . VAL A 1 108 ? 5.007 -13.257 -10.830 1.00 64.19 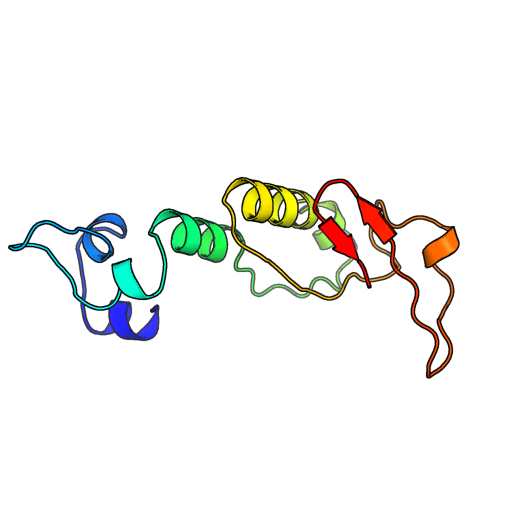108 VAL A N 1
ATOM 882 C CA . VAL A 1 108 ? 4.852 -13.619 -12.240 1.00 64.19 108 VAL A CA 1
ATOM 883 C C . VAL A 1 108 ? 4.706 -12.332 -13.041 1.00 64.19 108 VAL A C 1
ATOM 885 O O . VAL A 1 108 ? 3.864 -11.497 -12.723 1.00 64.19 108 VAL A O 1
ATOM 888 N N . ALA A 1 109 ? 5.547 -12.172 -14.056 1.00 64.69 109 ALA A N 1
ATOM 889 C CA . ALA A 1 109 ? 5.358 -11.205 -15.126 1.00 64.69 109 ALA A CA 1
ATOM 890 C C . ALA A 1 109 ? 4.726 -11.944 -16.314 1.00 64.69 109 ALA A C 1
ATOM 892 O O . ALA A 1 109 ? 5.194 -13.034 -16.648 1.00 64.69 109 ALA A O 1
ATOM 893 N N . LEU A 1 110 ? 3.669 -11.375 -16.896 1.00 58.44 110 LEU A N 1
ATOM 894 C CA . LEU A 1 110 ? 2.925 -11.886 -18.056 1.00 58.44 110 LEU A CA 1
ATOM 895 C C . LEU A 1 110 ? 3.062 -10.928 -19.242 1.00 58.44 110 LEU A C 1
ATOM 897 O O . LEU A 1 110 ? 3.232 -9.713 -18.976 1.00 58.44 110 LEU A O 1
#

InterPro domains:
  IPR029526 PiggyBac transposable element-derived protein [PF13843] (2-53)
  IPR029526 PiggyBac transposable element-derived protein [PF13843] (62-107)

Organism: Ladona fulva (NCBI:txid123851)

Foldseek 3Di:
DVVVCVVVPDPDLVLQLDPPPVSYDPPRVVVHHSVVVCLCVVPDDPDPCVPPVVCVVCVCPVVSCVVCVVVVHDDDDADDLPDPPRDPVVNDDDDVPDDDWDDDPPDIDD

pLDDT: mean 77.72, std 11.14, range [56.84, 94.69]